Protein AF-A0A3D4FHA0-F1 (afdb_monomer_lite)

Structure (mmCIF, N/CA/C/O backbone):
data_AF-A0A3D4FHA0-F1
#
_entry.id   AF-A0A3D4FHA0-F1
#
loop_
_atom_site.group_PDB
_atom_site.id
_atom_site.type_symbol
_atom_site.label_atom_id
_atom_site.label_alt_id
_atom_site.label_comp_id
_atom_site.label_asym_id
_atom_site.label_entity_id
_atom_site.label_seq_id
_atom_site.pdbx_PDB_ins_code
_atom_site.Cartn_x
_atom_site.Cartn_y
_atom_site.Cartn_z
_atom_site.occupancy
_atom_site.B_iso_or_equiv
_atom_site.auth_seq_id
_atom_site.auth_comp_id
_atom_site.auth_asym_id
_atom_site.auth_atom_id
_atom_site.pdbx_PDB_model_num
ATOM 1 N N . MET A 1 1 ? 27.329 -10.705 -7.685 1.00 33.03 1 MET A N 1
ATOM 2 C CA . MET A 1 1 ? 26.036 -10.740 -8.397 1.00 33.03 1 MET A CA 1
ATOM 3 C C . MET A 1 1 ? 25.406 -9.392 -8.145 1.00 33.03 1 MET A C 1
ATOM 5 O O . MET A 1 1 ? 24.887 -9.173 -7.056 1.00 33.03 1 MET A O 1
ATOM 9 N N . ASP A 1 2 ? 25.588 -8.468 -9.079 1.00 32.06 2 ASP A N 1
ATOM 10 C CA . ASP A 1 2 ? 25.145 -7.090 -8.904 1.00 32.06 2 ASP A CA 1
ATOM 11 C C . ASP A 1 2 ? 23.619 -7.072 -8.940 1.00 32.06 2 ASP A C 1
ATOM 13 O O . ASP A 1 2 ? 22.998 -7.457 -9.935 1.00 32.06 2 ASP A O 1
ATOM 17 N N . LYS A 1 3 ? 23.005 -6.712 -7.806 1.00 40.56 3 LYS A N 1
ATOM 18 C CA . LYS A 1 3 ? 21.575 -6.414 -7.751 1.00 40.56 3 LYS A CA 1
ATOM 19 C C . LYS A 1 3 ? 21.352 -5.287 -8.747 1.00 40.56 3 LYS A C 1
ATOM 21 O O . LYS A 1 3 ? 21.872 -4.196 -8.549 1.00 40.56 3 LYS A O 1
ATOM 26 N N . ALA A 1 4 ? 20.610 -5.558 -9.814 1.00 44.91 4 ALA A N 1
ATOM 27 C CA . ALA A 1 4 ? 20.100 -4.486 -10.646 1.00 44.91 4 ALA A CA 1
ATOM 28 C C . ALA A 1 4 ? 19.326 -3.530 -9.735 1.00 44.91 4 ALA A C 1
ATOM 30 O O . ALA A 1 4 ? 18.365 -3.941 -9.082 1.00 44.91 4 ALA A O 1
ATOM 31 N N . GLU A 1 5 ? 19.807 -2.298 -9.642 1.00 58.59 5 GLU A N 1
ATOM 32 C CA . GLU A 1 5 ? 19.124 -1.232 -8.937 1.00 58.59 5 GLU A CA 1
ATOM 33 C C . GLU A 1 5 ? 17.864 -0.920 -9.739 1.00 58.59 5 GLU A C 1
ATOM 35 O O . GLU A 1 5 ? 17.908 -0.455 -10.874 1.00 58.59 5 GLU A O 1
ATOM 40 N N . ILE A 1 6 ? 16.733 -1.361 -9.205 1.00 64.88 6 ILE A N 1
ATOM 41 C CA . ILE A 1 6 ? 15.427 -1.165 -9.811 1.00 64.88 6 ILE A CA 1
ATOM 42 C C . ILE A 1 6 ? 14.857 0.098 -9.176 1.00 64.88 6 ILE A C 1
ATOM 44 O O . ILE A 1 6 ? 14.694 0.136 -7.954 1.00 64.88 6 ILE A O 1
ATOM 48 N N . ASN A 1 7 ? 14.545 1.105 -9.995 1.00 72.69 7 ASN A N 1
ATOM 49 C CA . ASN A 1 7 ? 13.999 2.378 -9.529 1.00 72.69 7 ASN A CA 1
ATOM 50 C C . ASN A 1 7 ? 12.549 2.189 -9.074 1.00 72.69 7 ASN A C 1
ATOM 52 O O . ASN A 1 7 ? 11.600 2.302 -9.855 1.00 72.69 7 ASN A O 1
ATOM 56 N N . LYS A 1 8 ? 12.389 1.851 -7.795 1.00 77.44 8 LYS A N 1
ATOM 57 C CA . LYS A 1 8 ? 11.093 1.805 -7.121 1.00 77.44 8 LYS A CA 1
ATOM 58 C C . LYS A 1 8 ? 10.669 3.232 -6.832 1.00 77.44 8 LYS A C 1
ATOM 60 O O . LYS A 1 8 ? 11.421 3.983 -6.218 1.00 77.44 8 LYS A O 1
ATOM 65 N N . THR A 1 9 ? 9.476 3.595 -7.265 1.00 81.31 9 THR A N 1
ATOM 66 C CA . THR A 1 9 ? 8.963 4.957 -7.102 1.00 81.31 9 THR A CA 1
ATOM 67 C C . THR A 1 9 ? 7.849 5.022 -6.072 1.00 81.31 9 THR A C 1
ATOM 69 O O . THR A 1 9 ? 7.689 6.045 -5.411 1.00 81.31 9 THR A O 1
ATOM 72 N N . TRP A 1 10 ? 7.117 3.922 -5.888 1.00 88.31 10 TRP A N 1
ATOM 73 C CA . TRP A 1 10 ? 5.954 3.882 -5.012 1.00 88.31 10 TRP A CA 1
ATOM 74 C C . TRP A 1 10 ? 5.759 2.497 -4.390 1.00 88.31 10 TRP A C 1
ATOM 76 O O . TRP A 1 10 ? 5.956 1.489 -5.071 1.00 88.31 10 TRP A O 1
ATOM 86 N N . TYR A 1 11 ? 5.338 2.433 -3.127 1.00 91.25 11 TYR A N 1
ATOM 87 C CA . TYR A 1 11 ? 4.873 1.210 -2.464 1.00 91.25 11 TYR A CA 1
ATOM 88 C C . TYR A 1 11 ? 3.381 1.315 -2.164 1.00 91.25 11 TYR A C 1
ATOM 90 O O . TYR A 1 11 ? 2.955 2.268 -1.517 1.00 91.25 11 TYR A O 1
ATOM 98 N N . TRP A 1 12 ? 2.592 0.340 -2.614 1.00 92.75 12 TRP A N 1
ATOM 99 C CA . TRP A 1 12 ? 1.176 0.237 -2.253 1.00 92.75 12 TRP A CA 1
ATOM 100 C C . TRP A 1 12 ? 1.043 -0.389 -0.878 1.00 92.75 12 TRP A C 1
ATOM 102 O O . TRP A 1 12 ? 1.581 -1.473 -0.636 1.00 92.75 12 TRP A O 1
ATOM 112 N 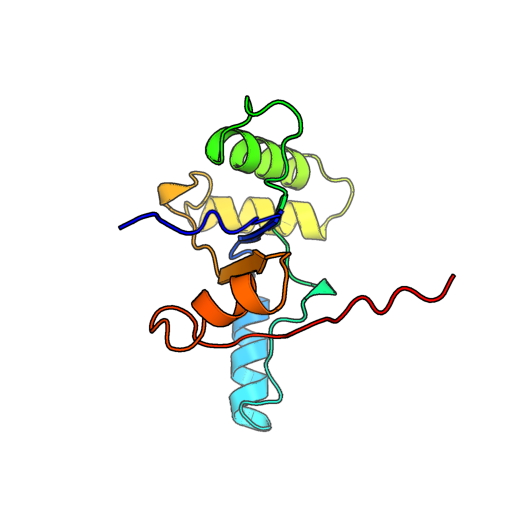N . ILE A 1 13 ? 0.320 0.292 0.002 1.00 93.94 13 ILE A N 1
ATOM 113 C CA . ILE A 1 13 ? 0.114 -0.127 1.382 1.00 93.94 13 ILE A CA 1
ATOM 114 C C . ILE A 1 13 ? -1.271 -0.751 1.503 1.00 93.94 13 ILE A C 1
ATOM 116 O O . ILE A 1 13 ? -2.243 -0.248 0.940 1.00 93.94 13 ILE A O 1
ATOM 120 N N . ASP A 1 14 ? -1.354 -1.851 2.247 1.00 92.75 14 ASP A N 1
ATOM 121 C CA . ASP A 1 14 ? -2.624 -2.473 2.603 1.00 92.75 14 ASP A CA 1
ATOM 122 C C . ASP A 1 14 ? -3.456 -1.544 3.497 1.00 92.75 14 ASP A C 1
ATOM 124 O O . ASP A 1 14 ? -3.278 -1.484 4.715 1.00 92.75 14 ASP A O 1
ATOM 128 N N . THR A 1 15 ? -4.338 -0.795 2.842 1.00 93.31 15 THR A N 1
ATOM 129 C CA . THR A 1 15 ? -5.216 0.236 3.409 1.00 93.31 15 THR A CA 1
ATOM 130 C C . THR A 1 15 ? -6.692 -0.131 3.273 1.00 93.31 15 THR A C 1
ATOM 132 O O . THR A 1 15 ? -7.553 0.698 3.558 1.00 93.31 15 THR A O 1
ATOM 135 N N . PHE A 1 16 ? -6.984 -1.365 2.850 1.00 90.44 16 PHE A N 1
ATOM 136 C CA . PHE A 1 16 ? -8.346 -1.835 2.647 1.00 90.44 16 PHE A CA 1
ATOM 137 C C . PHE A 1 16 ? -9.070 -2.015 3.977 1.00 90.44 16 PHE A C 1
ATOM 139 O O . PHE A 1 16 ? -8.567 -2.640 4.921 1.00 90.44 16 PHE A O 1
ATOM 146 N N . LEU A 1 17 ? -10.275 -1.467 4.014 1.00 91.81 17 LEU A N 1
ATOM 147 C CA . LEU A 1 17 ? -11.200 -1.591 5.122 1.00 91.81 17 LEU A CA 1
ATOM 148 C C . LEU A 1 17 ? -11.877 -2.963 5.067 1.00 91.81 17 LEU A C 1
ATOM 150 O O . LEU A 1 17 ? -11.962 -3.585 4.007 1.00 91.81 17 LEU A O 1
ATOM 154 N N . ASP A 1 18 ? -12.409 -3.436 6.192 1.00 90.69 18 ASP A N 1
ATOM 155 C CA . ASP A 1 18 ? -13.137 -4.713 6.207 1.00 90.69 18 ASP A CA 1
ATOM 156 C C . ASP A 1 18 ? -14.321 -4.725 5.220 1.00 90.69 18 ASP A C 1
ATOM 158 O O . ASP A 1 18 ? -14.541 -5.729 4.543 1.00 90.69 18 ASP A O 1
ATOM 162 N N . GLU A 1 19 ? -15.001 -3.588 5.038 1.00 90.88 19 GLU A N 1
ATOM 163 C CA . GLU A 1 19 ? -16.063 -3.413 4.032 1.00 90.88 19 GLU A CA 1
ATOM 164 C C . GLU A 1 19 ? -15.562 -3.576 2.583 1.00 90.88 19 GLU A C 1
ATOM 166 O O . GLU A 1 19 ? -16.280 -4.126 1.745 1.00 90.88 19 GLU A O 1
ATOM 171 N N . ASP A 1 20 ? -14.324 -3.163 2.282 1.00 90.31 20 ASP A N 1
ATOM 172 C CA . ASP A 1 20 ? -13.723 -3.367 0.959 1.00 90.31 20 ASP A CA 1
ATOM 173 C C . ASP A 1 20 ? -13.480 -4.859 0.723 1.00 90.31 20 ASP A C 1
ATOM 175 O O . ASP A 1 20 ? -13.789 -5.394 -0.341 1.00 90.31 20 ASP A O 1
ATOM 179 N N . ILE A 1 21 ? -12.970 -5.555 1.743 1.00 89.50 21 ILE A N 1
ATOM 180 C CA . ILE A 1 21 ? -12.709 -6.995 1.680 1.00 89.50 21 ILE A CA 1
ATOM 181 C C . ILE A 1 21 ? -14.011 -7.792 1.547 1.00 89.50 21 ILE A C 1
ATOM 183 O O . ILE A 1 21 ? -14.053 -8.776 0.807 1.00 89.50 21 ILE A O 1
ATOM 187 N N . GLU A 1 22 ? -15.071 -7.397 2.251 1.00 92.56 22 GLU A N 1
ATOM 188 C CA . GLU A 1 22 ? -16.399 -7.998 2.104 1.00 92.56 22 GLU A CA 1
ATOM 189 C C . GLU A 1 22 ? -16.945 -7.807 0.691 1.00 92.56 22 GLU A C 1
ATOM 191 O O . GLU A 1 22 ? -17.394 -8.774 0.075 1.00 92.56 22 GLU A O 1
ATOM 196 N N . LYS A 1 23 ? -16.820 -6.596 0.140 1.00 90.75 23 LYS A N 1
ATOM 197 C CA . LYS A 1 23 ? -17.211 -6.308 -1.240 1.00 90.75 23 LYS A CA 1
ATOM 198 C C . LYS A 1 23 ? -16.432 -7.161 -2.244 1.00 90.75 23 LYS A C 1
ATOM 200 O O . LYS A 1 23 ? -17.037 -7.736 -3.141 1.00 90.75 23 LYS A O 1
ATOM 205 N N . PHE A 1 24 ? -15.117 -7.292 -2.082 1.00 89.62 24 PHE A N 1
ATOM 206 C CA . PHE A 1 24 ? -14.295 -8.133 -2.957 1.00 89.62 24 PHE A CA 1
ATOM 207 C C . PHE A 1 24 ? -14.716 -9.604 -2.920 1.00 89.62 24 PHE A C 1
ATOM 209 O O . PHE A 1 24 ? -14.753 -10.258 -3.960 1.00 89.62 24 PHE A O 1
ATOM 216 N N . LYS A 1 25 ? -15.056 -10.135 -1.740 1.00 90.31 25 LYS A N 1
ATOM 217 C CA . LYS A 1 25 ? -15.578 -11.506 -1.616 1.00 90.31 25 LYS A CA 1
ATOM 218 C C . LYS A 1 25 ? -16.916 -11.658 -2.336 1.00 90.31 25 LYS A C 1
ATOM 220 O O . LYS A 1 25 ? -17.073 -12.605 -3.098 1.00 90.31 25 LYS A O 1
ATOM 225 N N . ASP A 1 26 ? -17.831 -10.709 -2.149 1.00 92.19 26 ASP A N 1
ATOM 226 C CA . ASP A 1 26 ? -19.134 -10.713 -2.820 1.00 92.19 26 ASP A CA 1
ATOM 227 C C . ASP A 1 26 ? -18.997 -10.654 -4.352 1.00 92.19 26 ASP A C 1
ATOM 229 O O . ASP A 1 26 ? -19.654 -11.408 -5.068 1.00 92.19 26 ASP A O 1
ATOM 233 N N . GLU A 1 27 ? -18.084 -9.823 -4.867 1.00 90.25 27 GLU A N 1
ATOM 234 C CA . GLU A 1 27 ? -17.795 -9.731 -6.303 1.00 90.25 27 GLU A CA 1
ATOM 235 C C . GLU A 1 27 ? -17.276 -11.057 -6.876 1.00 90.25 27 GLU A C 1
ATOM 237 O O . GLU A 1 27 ? -17.686 -11.467 -7.963 1.00 90.25 27 GLU A O 1
ATOM 242 N N . VAL A 1 28 ? -16.399 -11.746 -6.142 1.00 88.81 28 VAL A N 1
ATOM 243 C CA . VAL A 1 28 ? -15.864 -13.053 -6.547 1.00 88.81 28 VAL A CA 1
ATOM 244 C C . VAL A 1 28 ? -16.948 -14.132 -6.522 1.00 88.81 28 VAL A C 1
ATOM 246 O O . VAL A 1 28 ? -17.005 -14.943 -7.447 1.00 88.81 28 VAL A O 1
ATOM 249 N N . ASP A 1 29 ? -17.797 -14.142 -5.494 1.00 90.50 29 ASP A N 1
ATOM 250 C CA . ASP A 1 29 ? -18.828 -15.166 -5.304 1.00 90.50 29 ASP A CA 1
ATOM 251 C C . ASP A 1 29 ? -19.999 -15.008 -6.291 1.00 90.50 29 ASP A C 1
ATOM 253 O O . ASP A 1 29 ? -20.544 -16.007 -6.769 1.00 90.50 29 ASP A O 1
ATOM 257 N N . ASN A 1 30 ? -20.375 -13.767 -6.626 1.00 92.88 30 ASN A N 1
ATOM 258 C CA . ASN A 1 30 ? -21.536 -13.470 -7.474 1.00 92.88 30 ASN A CA 1
ATOM 259 C C . ASN A 1 30 ? -21.204 -13.245 -8.961 1.00 92.88 30 ASN A C 1
ATOM 261 O O . ASN A 1 30 ? -22.116 -13.295 -9.792 1.00 92.88 30 ASN A O 1
ATOM 265 N N . TYR A 1 31 ? -19.938 -12.997 -9.316 1.00 87.88 31 TYR A N 1
ATOM 266 C CA . TYR A 1 31 ? -19.503 -12.786 -10.703 1.00 87.88 31 TYR A CA 1
ATOM 267 C C . TYR A 1 31 ? -18.371 -13.750 -11.100 1.00 87.88 31 TYR A C 1
ATOM 269 O O . TYR A 1 31 ? -18.595 -14.953 -11.222 1.00 87.88 31 TYR A O 1
ATOM 277 N N . ASP A 1 32 ? -17.166 -13.240 -11.374 1.00 82.62 32 ASP A N 1
ATOM 278 C CA . ASP A 1 32 ? -15.965 -14.048 -11.576 1.00 82.62 32 ASP A CA 1
ATOM 279 C C . ASP A 1 32 ? -14.765 -13.410 -10.858 1.00 82.62 32 ASP A C 1
ATOM 281 O O . ASP A 1 32 ? -14.792 -12.249 -10.451 1.00 82.62 32 ASP A O 1
ATOM 285 N N . PHE A 1 33 ? -13.670 -14.158 -10.728 1.00 72.50 33 PHE A N 1
ATOM 286 C CA . PHE A 1 33 ? -12.463 -13.678 -10.047 1.00 72.50 33 PHE A CA 1
ATOM 287 C C . PHE A 1 33 ? -11.794 -12.459 -10.713 1.00 72.50 33 PHE A C 1
ATOM 289 O O . PHE A 1 33 ? -10.926 -11.843 -10.103 1.00 72.50 33 PHE A O 1
ATOM 296 N N . LYS A 1 34 ? -12.139 -12.127 -11.963 1.00 78.44 34 LYS A N 1
ATOM 297 C CA . LYS A 1 34 ? -11.663 -10.936 -12.683 1.00 78.44 34 LYS A CA 1
ATOM 298 C C . LYS A 1 34 ? -12.513 -9.704 -12.380 1.00 78.44 34 LYS A C 1
ATOM 300 O O . LYS A 1 34 ? -12.079 -8.603 -12.709 1.00 78.44 34 LYS A O 1
ATOM 305 N N . ALA A 1 35 ? -13.694 -9.871 -11.783 1.00 77.38 35 ALA A N 1
ATOM 306 C CA . ALA A 1 35 ? -14.521 -8.762 -11.320 1.00 77.38 35 ALA A CA 1
ATOM 307 C C . ALA A 1 35 ? -13.861 -8.008 -10.153 1.00 77.38 35 ALA A C 1
ATOM 309 O O . ALA A 1 35 ? -14.024 -6.797 -10.047 1.00 77.38 35 ALA A O 1
ATOM 310 N N . CYS A 1 36 ? -13.054 -8.702 -9.345 1.00 79.75 36 CYS A N 1
ATOM 311 C CA . CYS A 1 36 ? -12.313 -8.126 -8.229 1.00 79.75 36 CYS A CA 1
ATOM 312 C C . CYS A 1 36 ? -10.859 -7.816 -8.629 1.00 79.75 36 CYS A C 1
ATOM 314 O O . CYS A 1 36 ? -10.074 -8.715 -8.939 1.00 79.75 36 CYS A O 1
ATOM 316 N N . TYR A 1 37 ? -10.464 -6.543 -8.566 1.00 77.56 37 TYR A N 1
ATOM 317 C CA . TYR A 1 37 ? -9.076 -6.112 -8.745 1.00 77.56 37 TYR A CA 1
ATOM 318 C C . TYR A 1 37 ? -8.770 -4.847 -7.937 1.00 77.56 37 TYR A C 1
ATOM 320 O O . TYR A 1 37 ? -9.650 -4.039 -7.645 1.00 77.56 37 TYR A O 1
ATOM 328 N N . ILE A 1 38 ? -7.492 -4.646 -7.611 1.00 77.81 38 ILE A N 1
ATOM 329 C CA . ILE A 1 38 ? -7.013 -3.384 -7.043 1.00 77.81 38 ILE A CA 1
ATOM 330 C C . ILE A 1 38 ? -6.761 -2.431 -8.209 1.00 77.81 38 ILE A C 1
ATOM 332 O O . ILE A 1 38 ? -5.815 -2.624 -8.974 1.00 77.81 38 ILE A O 1
ATOM 336 N N . ASN A 1 39 ? -7.621 -1.425 -8.370 1.00 76.50 39 ASN A N 1
ATOM 337 C CA . ASN A 1 39 ? -7.376 -0.355 -9.333 1.00 76.50 39 ASN A CA 1
ATOM 338 C C . ASN A 1 39 ? -6.154 0.461 -8.879 1.00 76.50 39 ASN A C 1
ATOM 340 O O . ASN A 1 39 ? -6.101 0.895 -7.729 1.00 76.50 39 ASN A O 1
ATOM 344 N N . GLU A 1 40 ? -5.203 0.689 -9.789 1.00 75.19 40 GLU A N 1
ATOM 345 C CA . GLU A 1 40 ? -4.012 1.517 -9.560 1.00 75.19 40 GLU A CA 1
ATOM 346 C C . GLU A 1 40 ? -4.374 2.909 -9.016 1.00 75.19 40 GLU A C 1
ATOM 348 O O . GLU A 1 40 ? -3.686 3.418 -8.137 1.00 75.19 40 GLU A O 1
ATOM 353 N N . GLU A 1 41 ? -5.487 3.494 -9.473 1.00 76.81 41 GLU A N 1
ATOM 354 C CA . GLU A 1 41 ? -5.973 4.812 -9.030 1.00 76.81 41 GLU A CA 1
ATOM 355 C C . GLU A 1 41 ? -6.476 4.822 -7.580 1.00 76.81 41 GLU A C 1
ATOM 357 O O . GLU A 1 41 ? -6.464 5.862 -6.924 1.00 76.81 41 GLU A O 1
ATOM 362 N N . ASN A 1 42 ? -6.900 3.663 -7.072 1.00 78.38 42 ASN A N 1
ATOM 363 C CA . ASN A 1 42 ? -7.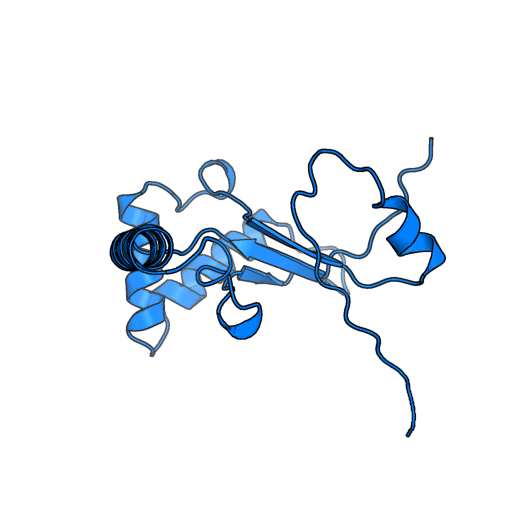399 3.504 -5.707 1.00 78.38 42 ASN A CA 1
ATOM 364 C C . ASN A 1 42 ? -6.300 3.029 -4.746 1.00 78.38 42 ASN A C 1
ATOM 366 O O . ASN A 1 42 ? -6.522 2.971 -3.537 1.00 78.38 42 ASN A O 1
ATOM 370 N N . ALA A 1 43 ? -5.124 2.659 -5.263 1.00 85.50 43 ALA A N 1
ATOM 371 C CA . ALA A 1 43 ? -4.030 2.156 -4.452 1.00 85.50 43 ALA A CA 1
ATOM 372 C C . ALA A 1 43 ? -3.368 3.300 -3.673 1.00 85.50 43 ALA A C 1
ATOM 374 O O . ALA A 1 43 ? -2.602 4.105 -4.207 1.00 85.50 43 ALA A O 1
ATOM 375 N N . VAL A 1 44 ? -3.631 3.345 -2.371 1.00 90.38 44 VAL A N 1
ATOM 376 C CA . VAL A 1 44 ? -3.000 4.299 -1.461 1.00 90.38 44 VAL A CA 1
ATOM 377 C C . VAL A 1 44 ? -1.622 3.782 -1.048 1.00 90.38 44 VAL A C 1
ATOM 379 O O . VAL A 1 44 ? -1.402 2.584 -0.851 1.00 90.38 44 VAL A O 1
ATOM 382 N N . GLY A 1 45 ? -0.649 4.681 -0.929 1.00 90.94 45 GLY A N 1
ATOM 3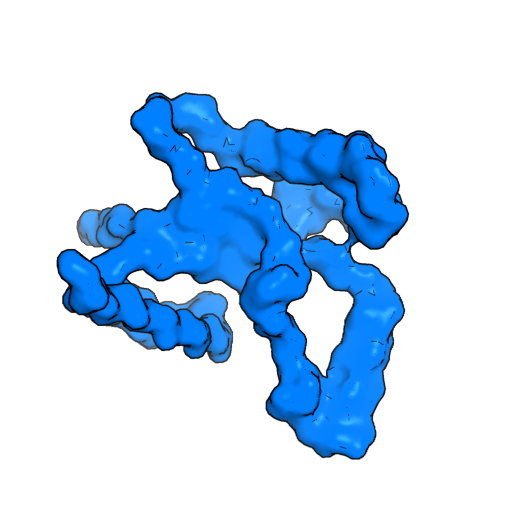83 C CA . GLY A 1 45 ? 0.693 4.265 -0.569 1.00 90.94 45 GLY A CA 1
ATOM 384 C C . GLY A 1 45 ? 1.696 5.392 -0.425 1.00 90.94 45 GLY A C 1
ATOM 385 O O . GLY A 1 45 ? 1.344 6.541 -0.164 1.00 90.94 45 GLY A O 1
ATOM 386 N N . ILE A 1 46 ? 2.964 5.020 -0.561 1.00 91.38 46 ILE A N 1
ATOM 387 C CA . ILE A 1 46 ? 4.102 5.850 -0.188 1.00 91.38 46 ILE A CA 1
ATOM 388 C C . ILE A 1 46 ? 4.997 6.052 -1.397 1.00 91.38 46 ILE A C 1
ATOM 390 O O . ILE A 1 46 ? 5.504 5.083 -1.965 1.00 91.38 46 ILE A O 1
ATOM 394 N N . SER A 1 47 ? 5.235 7.316 -1.741 1.00 84.75 47 SER A N 1
ATOM 395 C CA . SER A 1 47 ? 6.298 7.691 -2.670 1.00 84.75 47 SER A CA 1
ATOM 396 C C . SER A 1 47 ? 7.651 7.546 -1.986 1.00 84.75 47 SER A C 1
ATOM 398 O O . SER A 1 47 ? 7.855 8.081 -0.898 1.00 84.75 47 SER A O 1
ATOM 400 N N . VAL A 1 48 ? 8.574 6.843 -2.636 1.00 78.00 48 VAL A N 1
ATOM 401 C CA . VAL A 1 48 ? 9.946 6.623 -2.140 1.00 78.00 48 VAL A CA 1
ATOM 402 C C . VAL A 1 48 ? 11.002 7.212 -3.059 1.00 78.00 48 VAL A C 1
ATOM 404 O O . VAL A 1 48 ? 12.185 6.892 -2.966 1.00 78.00 48 VAL A O 1
ATOM 407 N N . TRP A 1 49 ? 10.572 8.093 -3.954 1.00 66.50 49 TRP A N 1
ATOM 408 C CA . TRP A 1 49 ? 11.484 8.863 -4.771 1.00 66.50 49 TRP A CA 1
ATOM 409 C C . TRP A 1 49 ? 12.135 9.963 -3.921 1.00 66.50 49 TRP A C 1
ATOM 411 O O . TRP A 1 49 ? 11.445 10.817 -3.362 1.00 66.50 49 TRP A O 1
ATOM 421 N N . SER A 1 50 ? 13.462 9.919 -3.803 1.00 61.72 50 SER A N 1
ATOM 422 C CA . SER A 1 50 ? 14.260 10.920 -3.096 1.00 61.72 50 SER A CA 1
ATOM 423 C C . SER A 1 50 ? 15.370 11.425 -4.011 1.00 61.72 50 SER A C 1
ATOM 425 O O . SER A 1 50 ? 16.232 10.650 -4.417 1.00 61.72 50 SER A O 1
ATOM 427 N N . ASP A 1 51 ? 15.369 12.728 -4.294 1.00 55.00 51 ASP A N 1
ATOM 428 C CA . ASP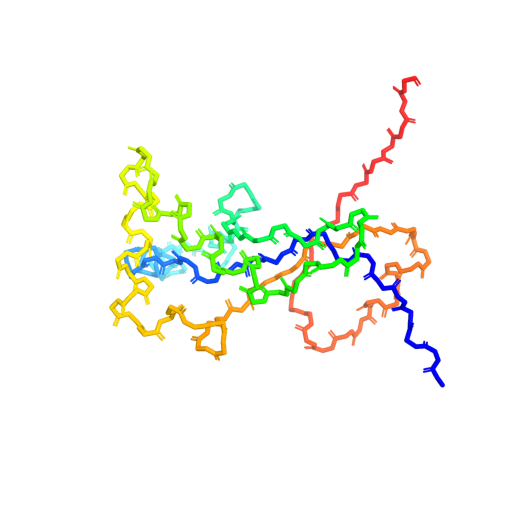 A 1 51 ? 16.460 13.406 -5.007 1.00 55.00 51 ASP A CA 1
ATOM 429 C C . ASP A 1 51 ? 17.742 13.517 -4.168 1.00 55.00 51 ASP A C 1
ATOM 431 O O . ASP A 1 51 ? 18.829 13.712 -4.709 1.00 55.00 51 ASP A O 1
ATOM 435 N N . THR A 1 52 ? 17.621 13.428 -2.839 1.00 59.91 52 THR A N 1
ATOM 436 C CA . THR A 1 52 ? 18.705 13.734 -1.894 1.00 59.91 52 THR A CA 1
ATOM 437 C C . THR A 1 52 ? 19.228 12.512 -1.139 1.00 59.91 52 THR A C 1
ATOM 439 O O . THR A 1 52 ? 20.258 12.613 -0.487 1.00 59.91 52 THR A O 1
ATOM 442 N N . GLY A 1 53 ? 18.556 11.358 -1.230 1.00 59.81 53 GLY A N 1
ATOM 443 C CA . GLY A 1 53 ? 18.981 10.090 -0.619 1.00 59.81 53 GLY A CA 1
ATOM 444 C C . GLY A 1 53 ? 18.772 9.970 0.898 1.00 59.81 53 GLY A C 1
ATOM 445 O O . GLY A 1 53 ? 19.015 8.901 1.450 1.00 59.81 53 GLY A O 1
ATOM 446 N N . ASP A 1 54 ? 18.289 11.020 1.567 1.00 66.50 54 ASP A N 1
ATOM 447 C CA . ASP A 1 54 ? 18.256 11.112 3.039 1.00 66.50 54 ASP A CA 1
ATOM 448 C C . ASP A 1 54 ? 16.949 10.625 3.697 1.00 66.50 54 ASP A C 1
ATOM 450 O O . ASP A 1 54 ? 16.816 10.686 4.917 1.00 66.50 54 ASP A O 1
ATOM 454 N N . VAL A 1 55 ? 15.957 10.170 2.923 1.00 75.44 55 VAL A N 1
ATOM 455 C CA . VAL A 1 55 ? 14.639 9.784 3.463 1.00 75.44 55 VAL A CA 1
ATOM 456 C C . VAL A 1 55 ? 14.523 8.266 3.554 1.00 75.44 55 VAL A C 1
ATOM 458 O O . VAL A 1 55 ? 14.613 7.570 2.540 1.00 75.44 55 VAL A O 1
ATOM 461 N N . THR A 1 56 ? 14.287 7.742 4.759 1.00 86.00 56 THR A N 1
ATOM 462 C CA . THR A 1 56 ? 14.062 6.305 4.956 1.00 86.00 56 THR A CA 1
ATOM 463 C C . THR A 1 56 ? 12.623 5.899 4.618 1.00 86.00 56 THR A C 1
ATOM 465 O O . THR A 1 56 ? 11.708 6.726 4.520 1.00 86.00 56 THR A O 1
ATOM 468 N N . LEU A 1 57 ? 12.396 4.593 4.439 1.00 86.44 57 LEU A N 1
ATOM 469 C CA . LEU A 1 57 ? 11.042 4.067 4.253 1.00 86.44 57 LEU A CA 1
ATOM 470 C C . LEU A 1 57 ? 10.180 4.294 5.505 1.00 86.44 57 LEU A C 1
ATOM 472 O O . LEU A 1 57 ? 9.010 4.635 5.365 1.00 86.44 57 LEU A O 1
ATOM 476 N N . ASP A 1 58 ? 10.761 4.175 6.702 1.00 90.19 58 ASP A N 1
ATOM 477 C CA . ASP A 1 58 ? 10.093 4.472 7.972 1.00 90.19 58 ASP A CA 1
ATOM 478 C C . ASP A 1 58 ? 9.678 5.944 8.077 1.00 90.19 58 ASP A C 1
ATOM 480 O O . ASP A 1 58 ? 8.535 6.233 8.430 1.00 90.19 58 ASP A O 1
ATOM 484 N N . ASP A 1 59 ? 10.549 6.884 7.694 1.00 89.94 59 ASP A N 1
ATOM 485 C CA . ASP A 1 59 ? 10.201 8.314 7.662 1.00 89.94 59 ASP A CA 1
ATOM 486 C C . ASP A 1 59 ? 9.033 8.577 6.707 1.00 89.94 59 ASP A C 1
ATOM 488 O O . ASP A 1 59 ? 8.094 9.317 7.018 1.00 89.94 59 ASP A O 1
ATOM 492 N N . SER A 1 60 ? 9.068 7.925 5.544 1.00 90.56 60 SER A N 1
ATOM 493 C CA . SER A 1 60 ? 8.017 8.032 4.537 1.00 90.56 60 SER A CA 1
ATOM 494 C C . SER A 1 60 ? 6.698 7.419 5.028 1.00 90.56 60 SER A C 1
ATOM 496 O O . SER A 1 60 ? 5.632 7.984 4.776 1.00 90.56 60 SER A O 1
ATOM 498 N N . TYR A 1 61 ? 6.760 6.313 5.777 1.00 93.56 61 TYR A N 1
ATOM 499 C CA . TYR A 1 61 ? 5.608 5.663 6.409 1.00 93.56 61 TYR A CA 1
ATOM 500 C C . TYR A 1 61 ? 4.988 6.532 7.504 1.00 93.56 61 TYR A C 1
ATOM 502 O O . TYR A 1 61 ? 3.778 6.752 7.516 1.00 93.56 61 TYR A O 1
ATOM 510 N N . ASN A 1 62 ? 5.811 7.118 8.372 1.00 93.94 62 ASN A N 1
ATOM 511 C CA . ASN A 1 62 ? 5.344 8.024 9.419 1.00 93.94 62 ASN A CA 1
ATOM 512 C C . ASN A 1 62 ? 4.657 9.260 8.828 1.00 93.94 62 ASN A C 1
ATOM 514 O O . ASN A 1 62 ? 3.568 9.635 9.262 1.00 93.94 62 ASN A O 1
ATOM 518 N N . LYS A 1 63 ? 5.242 9.852 7.781 1.00 93.31 63 LYS A N 1
ATOM 519 C CA . LYS A 1 63 ? 4.637 10.986 7.072 1.00 93.31 63 LYS A CA 1
ATOM 520 C C . LYS A 1 63 ? 3.333 10.605 6.371 1.00 93.31 63 LYS A C 1
ATOM 522 O O . LYS A 1 63 ? 2.395 11.399 6.322 1.00 93.31 63 LYS A O 1
ATOM 527 N N . PHE A 1 64 ? 3.255 9.393 5.830 1.00 94.69 64 PHE A N 1
ATOM 528 C CA . PHE A 1 64 ? 2.023 8.849 5.270 1.00 94.69 64 PHE A CA 1
ATOM 529 C C . PHE A 1 64 ? 0.908 8.758 6.323 1.00 94.69 64 PHE A C 1
ATOM 531 O O . PHE A 1 64 ? -0.185 9.275 6.087 1.00 94.69 64 PHE A O 1
ATOM 538 N N . LEU A 1 65 ? 1.195 8.196 7.500 1.00 96.81 65 LEU A N 1
ATOM 539 C CA . LEU A 1 65 ? 0.240 8.127 8.609 1.00 96.81 65 LEU A CA 1
ATOM 540 C C . LEU A 1 65 ? -0.200 9.517 9.083 1.00 96.81 65 LEU A C 1
ATOM 542 O O . LEU A 1 65 ? -1.394 9.748 9.271 1.00 96.81 65 LEU A O 1
ATOM 546 N N . GLU A 1 66 ? 0.742 10.452 9.222 1.00 96.94 66 GLU A N 1
ATOM 547 C CA . GLU A 1 66 ? 0.454 11.842 9.586 1.00 96.94 66 GLU A CA 1
ATOM 548 C C . GLU A 1 66 ? -0.499 12.498 8.573 1.00 96.94 66 GLU A C 1
ATOM 550 O O . GLU A 1 66 ? -1.471 13.152 8.955 1.00 96.94 66 GLU A O 1
ATOM 555 N N . ASN A 1 67 ? -0.261 12.287 7.275 1.00 96.19 67 ASN A N 1
ATOM 556 C CA . ASN A 1 67 ? -1.111 12.819 6.213 1.00 96.19 67 ASN A CA 1
ATOM 557 C C . ASN A 1 67 ? -2.522 12.220 6.233 1.00 96.19 67 ASN A C 1
ATOM 559 O O . ASN A 1 67 ? -3.485 12.952 5.991 1.00 96.19 67 ASN A O 1
ATOM 563 N N . LEU A 1 68 ? -2.662 10.919 6.514 1.00 96.75 68 LEU A N 1
ATOM 564 C CA . LEU A 1 68 ? -3.972 10.282 6.662 1.00 96.75 68 LEU A CA 1
ATOM 565 C C . LEU A 1 68 ? -4.728 10.852 7.867 1.00 96.75 68 LEU A C 1
ATOM 567 O O . LEU A 1 68 ? -5.875 11.281 7.727 1.00 96.75 68 LEU A O 1
ATOM 571 N N . GLN A 1 69 ? -4.065 10.921 9.024 1.00 97.81 69 GLN A N 1
ATOM 572 C CA . GLN A 1 69 ? -4.642 11.411 10.275 1.00 97.81 69 GLN A CA 1
ATOM 573 C C . GLN A 1 69 ? -5.109 12.868 10.164 1.00 97.81 69 GLN A C 1
ATOM 575 O O . GLN A 1 69 ? -6.215 13.211 10.583 1.00 97.81 69 GLN A O 1
ATOM 580 N N . ASN A 1 70 ? -4.278 13.724 9.566 1.00 97.56 70 ASN A N 1
ATOM 581 C CA . ASN A 1 70 ? -4.533 15.160 9.439 1.00 97.56 70 ASN A CA 1
ATOM 582 C C . ASN A 1 70 ? -5.308 15.531 8.169 1.00 97.56 70 ASN A C 1
ATOM 584 O O . ASN A 1 70 ? -5.518 16.716 7.884 1.00 97.56 70 ASN A O 1
ATOM 588 N N . SER A 1 71 ? -5.730 14.543 7.378 1.00 96.88 71 SER A N 1
ATOM 589 C CA . SER A 1 71 ? -6.417 14.811 6.124 1.00 96.88 71 SER A CA 1
ATOM 590 C C . SER A 1 71 ? -7.747 15.519 6.351 1.00 96.88 71 SER A C 1
ATOM 592 O O . SER A 1 71 ? -8.448 15.265 7.329 1.00 96.88 71 SER A O 1
ATOM 594 N N . LYS A 1 72 ? -8.151 16.371 5.402 1.00 96.69 72 LYS A N 1
ATOM 595 C CA . LYS A 1 72 ? -9.488 16.990 5.396 1.00 96.69 72 LYS A CA 1
ATOM 596 C C . LYS A 1 72 ? -10.575 16.015 4.938 1.00 96.69 72 LYS A C 1
ATOM 598 O O . LYS A 1 72 ? -11.723 16.163 5.357 1.00 96.69 72 LYS A O 1
ATOM 603 N N . TYR A 1 73 ? -10.207 15.003 4.158 1.00 95.88 73 TYR A N 1
ATOM 604 C CA . TYR A 1 73 ? -11.114 13.974 3.652 1.00 95.88 73 TYR A CA 1
ATOM 605 C C . TYR A 1 73 ? -11.409 12.927 4.727 1.00 95.88 73 TYR A C 1
ATOM 607 O O . TYR A 1 73 ? -10.515 12.516 5.468 1.00 95.88 73 TYR A O 1
ATOM 615 N N . TYR A 1 74 ? -12.678 12.542 4.848 1.00 95.06 74 TYR A N 1
ATOM 616 C CA . TYR A 1 74 ? -13.129 11.599 5.872 1.00 95.06 74 TYR A CA 1
ATOM 617 C C . TYR A 1 74 ? -12.578 10.194 5.616 1.00 95.06 74 TYR A C 1
ATOM 619 O O . TYR A 1 74 ? -12.146 9.521 6.545 1.00 95.06 74 TYR A O 1
ATOM 627 N N . GLU A 1 75 ? -12.516 9.811 4.349 1.00 92.38 75 GLU A N 1
ATOM 628 C CA . GLU A 1 75 ? -12.046 8.533 3.831 1.00 92.38 75 GLU A CA 1
ATOM 629 C C . GLU A 1 75 ? -10.600 8.261 4.267 1.00 92.38 75 GLU A C 1
ATOM 631 O O . GLU A 1 75 ? -10.293 7.198 4.794 1.00 92.38 75 GLU A O 1
ATOM 636 N N . HIS A 1 76 ? -9.721 9.260 4.162 1.00 95.38 76 HIS A N 1
ATOM 637 C CA . HIS A 1 76 ? -8.331 9.134 4.609 1.00 95.38 76 HIS A CA 1
ATOM 638 C C . HIS A 1 76 ? -8.210 8.956 6.128 1.00 95.38 76 HIS A C 1
ATOM 640 O O . HIS A 1 76 ? -7.413 8.145 6.596 1.00 95.38 76 HIS A O 1
ATOM 646 N N . ARG A 1 77 ? -9.020 9.682 6.910 1.00 96.88 77 ARG A N 1
ATOM 647 C CA . ARG A 1 77 ? -9.033 9.520 8.372 1.00 96.88 77 ARG A CA 1
ATOM 648 C C . ARG A 1 77 ? -9.593 8.158 8.783 1.00 96.88 77 ARG A C 1
ATOM 650 O O . ARG A 1 77 ? -9.109 7.582 9.749 1.00 96.88 77 ARG A O 1
ATOM 657 N N . LYS A 1 78 ? -10.567 7.626 8.035 1.00 96.38 78 LYS A N 1
ATOM 658 C CA . LYS A 1 78 ? -11.103 6.272 8.235 1.00 96.38 78 LYS A CA 1
ATOM 659 C C . LYS A 1 78 ? -10.014 5.214 8.033 1.00 96.38 78 LYS A C 1
ATOM 661 O O . LYS A 1 78 ? -9.858 4.358 8.893 1.00 96.38 78 LYS A O 1
ATOM 666 N N . ILE A 1 79 ? -9.200 5.340 6.979 1.00 95.88 79 ILE A N 1
ATOM 667 C CA . ILE A 1 79 ? -8.031 4.468 6.760 1.00 95.88 79 ILE A CA 1
ATOM 668 C C . ILE A 1 79 ? -7.060 4.535 7.949 1.00 95.88 79 ILE A C 1
ATOM 670 O O . ILE A 1 79 ? -6.577 3.502 8.401 1.00 95.88 79 ILE A O 1
ATOM 674 N N . TYR A 1 80 ? -6.773 5.726 8.487 1.00 97.19 80 TYR A N 1
ATOM 675 C CA . TYR A 1 80 ? -5.883 5.849 9.649 1.00 97.19 80 TYR A CA 1
ATOM 676 C C . TYR A 1 80 ? -6.407 5.098 10.884 1.00 97.19 80 TYR A C 1
ATOM 678 O O . TYR A 1 80 ? -5.645 4.366 11.519 1.00 97.19 80 TYR A O 1
ATOM 686 N N . GLU A 1 81 ? -7.688 5.265 11.231 1.00 97.06 81 GLU A N 1
ATOM 687 C CA . GLU A 1 81 ? -8.267 4.552 12.378 1.00 97.06 81 GLU A CA 1
ATOM 688 C C . GLU A 1 81 ? -8.288 3.036 12.143 1.00 97.06 81 GLU A C 1
ATOM 690 O O . GLU A 1 81 ? -7.927 2.290 13.047 1.00 97.06 81 GLU A O 1
ATOM 695 N N . GLU A 1 82 ? -8.564 2.576 10.922 1.00 95.44 82 GLU A N 1
ATOM 696 C CA . GLU A 1 82 ? -8.480 1.155 10.565 1.00 95.44 82 GLU A CA 1
ATOM 697 C C . GLU A 1 82 ? -7.065 0.589 10.778 1.00 95.44 82 GLU A C 1
ATOM 699 O O . GLU A 1 82 ? -6.874 -0.463 11.394 1.00 95.44 82 GLU A O 1
ATOM 704 N N . LEU A 1 83 ? -6.039 1.300 10.294 1.00 95.88 83 LEU A N 1
ATOM 705 C CA . LEU A 1 83 ? -4.641 0.903 10.482 1.00 95.88 83 LEU A CA 1
ATOM 706 C C . LEU A 1 83 ? -4.289 0.836 11.970 1.00 95.88 83 LEU A C 1
ATOM 708 O O . LEU A 1 83 ? -3.567 -0.063 12.399 1.00 95.88 83 LEU A O 1
ATOM 712 N N . LYS A 1 84 ? -4.811 1.758 12.776 1.00 96.69 84 LYS A N 1
ATOM 713 C CA . LYS A 1 84 ? -4.621 1.767 14.226 1.00 96.69 84 LYS A CA 1
ATOM 714 C C . LYS A 1 84 ? -5.309 0.590 14.912 1.00 96.69 84 LYS A C 1
ATOM 716 O O . LYS A 1 84 ? -4.665 -0.079 15.718 1.00 96.69 84 LYS A O 1
ATOM 721 N N . GLU A 1 85 ? -6.562 0.303 14.574 1.00 95.88 85 GLU A N 1
ATOM 722 C CA . GLU A 1 85 ? -7.314 -0.840 15.108 1.00 95.88 85 GLU A CA 1
ATOM 723 C C . GLU A 1 85 ? -6.644 -2.176 14.757 1.00 95.88 85 GLU A C 1
ATOM 725 O O . GLU A 1 85 ? -6.552 -3.070 15.600 1.00 95.88 85 GLU A O 1
ATOM 730 N N . LYS A 1 86 ? -6.070 -2.280 13.554 1.00 94.31 86 LYS A N 1
ATOM 731 C CA . LYS A 1 86 ? -5.328 -3.458 13.076 1.00 94.31 86 LYS A CA 1
ATOM 732 C C . LYS A 1 86 ? -3.862 -3.518 13.539 1.00 94.31 86 LYS A C 1
ATOM 734 O O . LYS A 1 86 ? -3.130 -4.399 13.093 1.00 94.31 86 LYS A O 1
ATOM 739 N N . ASN A 1 87 ? -3.416 -2.618 14.423 1.00 95.62 87 ASN A N 1
ATOM 740 C CA . ASN A 1 87 ? -2.029 -2.524 14.909 1.00 95.62 87 ASN A CA 1
ATOM 741 C C . ASN A 1 87 ? -0.970 -2.336 13.792 1.00 95.62 87 ASN A C 1
ATOM 743 O O . ASN A 1 87 ? 0.161 -2.811 13.885 1.00 95.62 87 ASN A O 1
ATOM 747 N N . LYS A 1 88 ? -1.326 -1.608 12.731 1.00 96.06 88 LYS A N 1
ATOM 748 C CA . LYS A 1 88 ? -0.502 -1.321 11.544 1.00 96.06 88 LYS A CA 1
ATOM 749 C C . LYS A 1 88 ? 0.122 0.083 11.555 1.00 96.06 88 LYS A C 1
ATOM 751 O O . LYS A 1 88 ? 0.519 0.598 10.520 1.00 96.06 88 LYS A O 1
ATOM 756 N N . LEU A 1 89 ? 0.246 0.742 12.710 1.00 95.31 89 LEU A N 1
ATOM 757 C CA . LEU A 1 89 ? 0.912 2.059 12.783 1.00 95.31 89 LEU A CA 1
ATOM 758 C C . LEU A 1 89 ? 2.444 1.983 12.705 1.00 95.31 89 LEU A C 1
ATOM 760 O O . LEU A 1 89 ? 3.106 3.009 12.607 1.00 95.31 89 LEU A O 1
ATOM 764 N N . GLN A 1 90 ? 3.009 0.779 12.730 1.00 94.56 90 GLN A N 1
ATOM 765 C CA . GLN A 1 90 ? 4.429 0.543 12.487 1.00 94.56 90 GLN A CA 1
ATOM 766 C C . GLN A 1 90 ? 4.598 -0.150 11.136 1.00 94.56 90 GLN A C 1
ATOM 768 O O . GLN A 1 90 ? 3.817 -1.043 10.788 1.00 94.56 90 GLN A O 1
ATOM 773 N N . LEU A 1 91 ? 5.630 0.245 10.386 1.00 91.62 91 LEU A N 1
ATOM 774 C CA . LEU A 1 91 ? 5.907 -0.288 9.052 1.00 91.62 91 LEU A CA 1
ATOM 775 C C . LEU A 1 91 ? 6.068 -1.817 9.068 1.00 91.62 91 LEU A C 1
ATOM 777 O O . LEU A 1 91 ? 5.536 -2.504 8.204 1.00 91.62 91 LEU A O 1
ATOM 781 N N . GLU A 1 92 ? 6.744 -2.356 10.082 1.00 93.56 92 GLU A N 1
ATOM 782 C CA . GLU A 1 92 ? 6.972 -3.798 10.270 1.00 93.56 92 GLU A CA 1
ATOM 783 C C . GLU A 1 92 ? 5.694 -4.623 10.478 1.00 93.56 92 GLU A C 1
ATOM 785 O O . GLU A 1 92 ? 5.666 -5.809 10.150 1.00 93.56 92 GLU A O 1
ATOM 790 N N . ASN A 1 93 ? 4.623 -3.990 10.962 1.00 95.00 93 ASN A N 1
ATOM 791 C CA . ASN A 1 93 ? 3.314 -4.620 11.144 1.00 95.00 93 ASN A CA 1
ATOM 792 C C . ASN A 1 93 ? 2.403 -4.437 9.920 1.00 95.00 93 ASN A C 1
ATOM 794 O O . ASN A 1 93 ? 1.244 -4.849 9.938 1.00 95.00 93 ASN A O 1
ATOM 798 N N . THR A 1 94 ? 2.905 -3.802 8.859 1.00 92.25 94 THR A N 1
ATOM 799 C CA . THR A 1 94 ? 2.128 -3.413 7.683 1.00 92.25 94 THR A CA 1
ATOM 800 C C . THR A 1 94 ? 2.522 -4.232 6.462 1.00 92.25 94 THR A C 1
ATOM 802 O O . THR A 1 94 ? 3.685 -4.575 6.258 1.00 92.25 94 THR A O 1
ATOM 805 N N . TYR A 1 95 ? 1.541 -4.527 5.609 1.00 91.00 95 TYR A N 1
ATOM 806 C CA . TYR A 1 95 ? 1.773 -5.249 4.365 1.00 91.00 95 TYR A CA 1
ATOM 807 C C . TYR A 1 95 ? 1.903 -4.292 3.182 1.00 91.00 95 TYR A C 1
ATOM 809 O O . TYR A 1 95 ? 1.066 -3.414 2.968 1.00 91.00 95 TYR A O 1
ATOM 817 N N . MET A 1 96 ? 2.948 -4.507 2.383 1.00 90.00 96 MET A N 1
ATOM 818 C CA . MET A 1 96 ? 3.061 -3.925 1.049 1.00 90.00 96 MET A CA 1
ATOM 819 C C . MET A 1 96 ? 2.392 -4.860 0.045 1.00 90.00 96 MET A C 1
ATOM 821 O O . MET A 1 96 ? 2.757 -6.032 -0.054 1.00 90.00 96 MET A O 1
ATOM 825 N N . LEU A 1 97 ? 1.433 -4.334 -0.710 1.00 90.75 97 LEU A N 1
ATOM 826 C CA . LEU A 1 97 ? 0.676 -5.099 -1.703 1.00 90.75 97 LEU A CA 1
ATOM 827 C C . LEU A 1 97 ? 1.354 -5.113 -3.074 1.00 90.75 97 LEU A C 1
ATOM 829 O O . LEU A 1 97 ? 1.194 -6.052 -3.850 1.00 90.75 97 LEU A O 1
ATOM 833 N N . GLY A 1 98 ? 2.123 -4.071 -3.374 1.00 89.81 98 GLY A N 1
ATOM 834 C CA . GLY A 1 98 ? 2.744 -3.883 -4.673 1.00 89.81 98 GLY A CA 1
ATOM 835 C C . GLY A 1 98 ? 3.732 -2.729 -4.669 1.00 89.81 98 GLY A C 1
ATOM 836 O O . GLY A 1 98 ? 3.909 -2.027 -3.671 1.00 89.81 98 GLY A O 1
ATOM 837 N N . THR A 1 99 ? 4.401 -2.541 -5.800 1.00 89.56 99 THR A N 1
ATOM 838 C CA . THR A 1 99 ? 5.299 -1.409 -6.009 1.00 89.56 99 THR A CA 1
ATOM 839 C C . THR A 1 99 ? 5.268 -0.975 -7.463 1.00 89.56 99 THR A C 1
ATOM 841 O O . THR A 1 99 ? 5.209 -1.814 -8.364 1.00 89.56 99 THR A O 1
ATOM 844 N N . THR A 1 100 ? 5.337 0.333 -7.682 1.00 88.31 100 THR A N 1
ATOM 845 C CA . THR A 1 100 ? 5.543 0.901 -9.010 1.00 88.31 100 THR A CA 1
ATOM 846 C C . THR A 1 100 ? 7.035 1.000 -9.274 1.00 88.31 100 THR A C 1
ATOM 848 O O . THR A 1 100 ? 7.805 1.513 -8.457 1.00 88.31 100 THR A O 1
ATOM 851 N N . ILE A 1 101 ? 7.434 0.492 -10.434 1.00 88.00 101 ILE A N 1
ATOM 852 C CA . ILE A 1 101 ? 8.814 0.467 -10.895 1.00 88.00 101 ILE A CA 1
ATOM 853 C C . ILE A 1 101 ? 8.868 1.167 -12.245 1.00 88.00 101 ILE A C 1
ATOM 855 O O . ILE A 1 101 ? 8.088 0.847 -13.141 1.00 88.00 101 ILE A O 1
ATOM 859 N N . ILE A 1 102 ? 9.825 2.076 -12.406 1.00 86.94 102 ILE A N 1
ATOM 860 C CA . ILE A 1 102 ? 10.095 2.738 -13.683 1.00 86.94 102 ILE A CA 1
ATOM 861 C C . ILE A 1 102 ? 11.466 2.290 -14.177 1.00 86.94 102 ILE A C 1
ATOM 863 O O . ILE A 1 102 ? 12.439 2.291 -13.430 1.00 86.94 102 ILE A O 1
ATOM 867 N N . GLY A 1 103 ? 11.557 1.897 -15.444 1.00 86.50 103 GLY A N 1
ATOM 868 C CA . GLY A 1 103 ? 12.822 1.475 -16.027 1.00 86.50 103 GLY A CA 1
ATOM 869 C C . GLY A 1 103 ? 12.724 1.191 -17.516 1.00 86.50 103 GLY A C 1
ATOM 870 O O . GLY A 1 103 ? 11.647 1.173 -18.113 1.00 86.50 103 GLY A O 1
ATOM 871 N N . THR A 1 104 ? 13.878 0.949 -18.118 1.00 88.38 104 THR A N 1
ATOM 872 C CA . THR A 1 104 ? 13.999 0.490 -19.498 1.00 88.38 104 THR A CA 1
ATOM 873 C C . THR A 1 104 ? 13.475 -0.938 -19.652 1.00 88.38 104 THR A C 1
ATOM 875 O O . THR A 1 104 ? 13.406 -1.722 -18.702 1.00 88.38 104 THR A O 1
ATOM 878 N N . LYS A 1 105 ? 13.180 -1.334 -20.895 1.00 87.50 105 LYS A N 1
ATOM 879 C CA . LYS A 1 105 ? 12.786 -2.710 -21.233 1.00 87.50 105 LYS A CA 1
ATOM 880 C C . LYS A 1 105 ? 13.749 -3.761 -20.666 1.00 87.50 105 LYS A C 1
ATOM 882 O O . LYS A 1 105 ? 13.301 -4.786 -20.160 1.00 87.50 105 LYS A O 1
ATOM 887 N N . GLU A 1 106 ? 15.057 -3.530 -20.773 1.00 89.44 106 GLU A N 1
ATOM 888 C CA . GLU A 1 106 ? 16.065 -4.497 -20.321 1.00 89.44 106 GLU A CA 1
ATOM 889 C C . GLU A 1 106 ? 16.177 -4.562 -18.792 1.00 89.44 106 GLU A C 1
ATOM 891 O O . GLU A 1 106 ? 16.479 -5.622 -18.248 1.00 89.44 106 GLU A O 1
ATOM 896 N N . GLU A 1 107 ? 15.875 -3.477 -18.077 1.00 88.50 107 GLU A N 1
ATOM 897 C CA . GLU A 1 107 ? 15.788 -3.486 -16.613 1.00 88.50 107 GLU A CA 1
ATOM 898 C C . GLU A 1 107 ? 14.536 -4.216 -16.129 1.00 88.50 107 GLU A C 1
ATOM 900 O O . GLU A 1 107 ? 14.639 -5.102 -15.283 1.00 88.50 107 GLU A O 1
ATOM 905 N N . LEU A 1 108 ? 13.372 -3.916 -16.712 1.00 89.12 108 LEU A N 1
ATOM 906 C CA . LEU A 1 108 ? 12.104 -4.535 -16.320 1.00 89.12 108 LEU A CA 1
ATOM 907 C C . LEU A 1 108 ? 12.064 -6.034 -16.634 1.00 89.12 108 LEU A C 1
ATOM 909 O O . LEU A 1 108 ? 11.502 -6.810 -15.864 1.00 89.12 108 LEU A O 1
ATOM 913 N N . LYS A 1 109 ? 12.724 -6.484 -17.710 1.00 89.75 109 LYS A N 1
ATOM 914 C CA . LYS A 1 109 ? 12.872 -7.918 -18.019 1.00 89.75 109 LYS A CA 1
ATOM 915 C C . LYS A 1 109 ? 13.487 -8.725 -16.877 1.00 89.75 109 LYS A C 1
ATOM 917 O O . LYS A 1 109 ? 13.193 -9.911 -16.765 1.00 89.75 109 LYS A O 1
ATOM 922 N N . LYS A 1 110 ? 14.305 -8.107 -16.017 1.00 89.88 110 LYS A N 1
ATOM 923 C CA . LYS A 1 110 ? 14.924 -8.778 -14.861 1.00 89.88 110 LYS A CA 1
ATOM 924 C C . LYS A 1 110 ? 13.897 -9.216 -13.809 1.00 89.88 110 LYS A C 1
ATOM 926 O O . LYS A 1 110 ? 14.223 -10.028 -12.952 1.00 89.88 110 LYS A O 1
ATOM 931 N N . LEU A 1 111 ? 12.672 -8.689 -13.870 1.00 89.75 111 LEU A N 1
ATOM 932 C CA . LEU A 1 111 ? 11.563 -9.057 -12.988 1.00 89.75 111 LEU A CA 1
ATOM 933 C C . LEU A 1 111 ? 10.818 -10.316 -13.461 1.00 89.75 111 LEU A C 1
ATOM 935 O O . LEU A 1 111 ? 10.089 -10.925 -12.677 1.00 89.75 111 LEU A O 1
ATOM 939 N N . ILE A 1 112 ? 10.989 -10.717 -14.726 1.00 89.31 112 ILE A N 1
ATOM 940 C CA . ILE A 1 112 ? 10.289 -11.869 -15.302 1.00 89.31 112 ILE A CA 1
ATOM 941 C C . ILE A 1 112 ? 10.703 -13.145 -14.563 1.00 89.31 112 ILE A C 1
ATOM 943 O O . ILE A 1 112 ? 11.886 -13.421 -14.380 1.00 89.31 112 ILE A O 1
ATOM 947 N N . GLY A 1 113 ? 9.712 -13.941 -14.159 1.00 89.25 113 GLY A N 1
ATOM 948 C CA . GLY A 1 113 ? 9.932 -15.202 -13.450 1.00 89.25 113 GLY A CA 1
ATOM 949 C C . GLY A 1 113 ? 10.222 -15.050 -11.955 1.00 89.25 113 GLY A C 1
ATOM 950 O O . GLY A 1 113 ? 10.465 -16.055 -11.291 1.00 89.25 113 GLY A O 1
ATOM 951 N N . ASN A 1 114 ? 10.171 -13.834 -11.399 1.00 89.62 114 ASN A N 1
ATOM 952 C CA . ASN A 1 114 ? 10.272 -13.644 -9.957 1.00 89.62 114 ASN A CA 1
ATOM 953 C C . ASN A 1 114 ? 9.033 -14.245 -9.251 1.00 89.62 114 ASN A C 1
ATOM 955 O O . ASN A 1 114 ? 7.924 -13.749 -9.461 1.00 89.62 114 ASN A O 1
ATOM 959 N N . PRO A 1 115 ? 9.186 -15.263 -8.379 1.00 92.06 115 PRO A N 1
ATOM 960 C CA . PRO A 1 115 ? 8.054 -15.966 -7.768 1.00 92.06 115 PRO A CA 1
ATOM 961 C C . PRO A 1 115 ? 7.258 -15.114 -6.767 1.00 92.06 115 PRO A C 1
ATOM 963 O O . PRO A 1 115 ? 6.151 -15.503 -6.377 1.00 92.06 115 PRO A O 1
ATOM 966 N N . HIS A 1 116 ? 7.802 -13.973 -6.337 1.00 89.44 116 HIS A N 1
ATOM 967 C CA . HIS A 1 116 ? 7.124 -13.029 -5.449 1.00 89.44 116 HIS A CA 1
ATOM 968 C C . HIS A 1 116 ? 6.157 -12.103 -6.199 1.00 89.44 116 HIS A C 1
ATOM 970 O O . HIS A 1 116 ? 5.244 -11.564 -5.582 1.00 89.44 116 HIS A O 1
ATOM 976 N N . ILE A 1 117 ? 6.307 -11.954 -7.519 1.00 90.06 117 ILE A N 1
ATOM 977 C CA . ILE A 1 117 ? 5.400 -11.161 -8.354 1.00 90.06 117 ILE A CA 1
ATOM 978 C C . ILE A 1 117 ? 4.241 -12.060 -8.782 1.00 90.06 117 ILE A C 1
ATOM 980 O O . ILE A 1 117 ? 4.430 -13.020 -9.527 1.00 90.06 117 ILE A O 1
ATOM 984 N N . LYS A 1 118 ? 3.037 -11.772 -8.280 1.00 88.69 118 LYS A N 1
ATOM 985 C CA . LYS A 1 118 ? 1.825 -12.552 -8.593 1.00 88.69 118 LYS A CA 1
ATOM 986 C C . LYS A 1 118 ? 1.036 -11.991 -9.769 1.00 88.69 118 LYS A C 1
ATOM 988 O O . LYS A 1 118 ? 0.392 -12.748 -10.487 1.00 88.69 118 LYS A O 1
ATOM 993 N N . ALA A 1 119 ? 1.119 -10.684 -9.971 1.00 86.56 119 ALA A N 1
ATOM 994 C CA . ALA A 1 119 ? 0.506 -9.969 -11.074 1.00 86.56 119 ALA A CA 1
ATOM 995 C C . ALA A 1 119 ? 1.372 -8.755 -11.420 1.00 86.56 119 ALA A C 1
ATOM 997 O O . ALA A 1 119 ? 2.107 -8.248 -10.570 1.00 86.56 119 ALA A O 1
ATOM 998 N N . SER A 1 120 ? 1.286 -8.294 -12.664 1.00 87.50 120 SER A N 1
ATOM 999 C CA . SER A 1 120 ? 1.909 -7.045 -13.092 1.00 87.50 120 SER A CA 1
ATOM 1000 C C . SER A 1 120 ? 1.075 -6.374 -14.173 1.00 87.50 120 SER A C 1
ATOM 1002 O O . SER A 1 120 ? 0.599 -7.047 -15.088 1.00 87.50 120 SER A O 1
ATOM 1004 N N . SER A 1 121 ? 0.990 -5.054 -14.100 1.00 86.12 121 SER A N 1
ATOM 1005 C CA . SER A 1 121 ? 0.501 -4.172 -15.156 1.00 86.12 121 SER A CA 1
ATOM 1006 C C . SER A 1 121 ? 1.702 -3.445 -15.765 1.00 86.12 121 SER A C 1
ATOM 1008 O O . SER A 1 121 ? 2.694 -3.202 -15.074 1.00 86.12 121 SER A O 1
ATOM 1010 N N . ILE A 1 122 ? 1.667 -3.165 -17.069 1.00 86.75 122 ILE A N 1
ATOM 1011 C CA . ILE A 1 122 ? 2.761 -2.485 -17.777 1.00 86.75 122 ILE A CA 1
ATOM 1012 C C . ILE A 1 122 ? 2.190 -1.285 -18.526 1.00 86.75 122 ILE A C 1
ATOM 1014 O O . ILE A 1 122 ? 1.480 -1.444 -19.518 1.00 86.75 122 ILE A O 1
ATOM 1018 N N . GLY A 1 123 ? 2.564 -0.089 -18.076 1.00 84.12 123 GLY A N 1
ATOM 1019 C CA . GLY A 1 123 ? 2.401 1.153 -18.825 1.00 84.12 123 GLY A CA 1
ATOM 1020 C C . 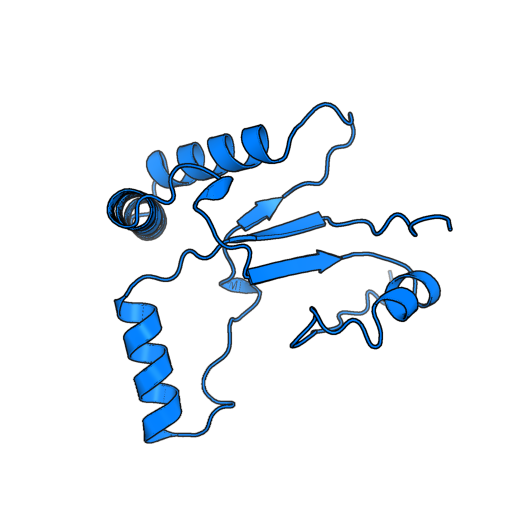GLY A 1 123 ? 3.633 1.443 -19.681 1.00 84.12 123 GLY A C 1
ATOM 1021 O O . GLY A 1 123 ? 4.763 1.173 -19.274 1.00 84.12 123 GLY A O 1
ATOM 1022 N N . ILE A 1 124 ? 3.427 1.999 -20.875 1.00 84.50 124 ILE A N 1
ATOM 1023 C CA . ILE A 1 124 ? 4.513 2.446 -21.755 1.00 84.50 124 ILE A CA 1
ATOM 1024 C C . ILE A 1 124 ? 4.334 3.939 -21.995 1.00 84.50 124 ILE A C 1
ATOM 1026 O O . ILE A 1 124 ? 3.328 4.36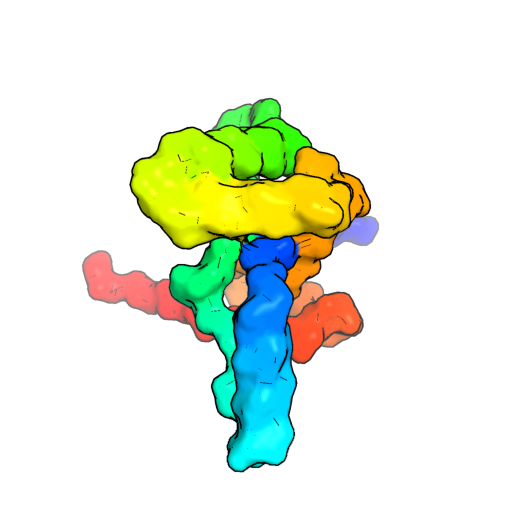4 -22.560 1.00 84.50 124 ILE A O 1
ATOM 1030 N N . VAL A 1 125 ? 5.335 4.729 -21.614 1.00 79.62 125 VAL A N 1
ATOM 1031 C CA . VAL A 1 125 ? 5.428 6.127 -22.038 1.00 79.62 125 VAL A CA 1
ATOM 1032 C C . VAL A 1 125 ? 6.043 6.132 -23.433 1.00 79.62 125 VAL A C 1
ATOM 1034 O O . VAL A 1 125 ? 7.243 5.918 -23.599 1.00 79.62 125 VAL A O 1
ATOM 1037 N N . ILE A 1 126 ? 5.204 6.309 -24.450 1.00 78.31 126 ILE A N 1
ATOM 1038 C CA . ILE A 1 126 ? 5.661 6.618 -25.803 1.00 78.31 126 ILE A CA 1
ATOM 1039 C C . ILE A 1 126 ? 5.750 8.134 -25.912 1.00 78.31 126 ILE A C 1
ATOM 1041 O O . ILE A 1 126 ? 4.739 8.807 -26.083 1.00 78.31 126 ILE A O 1
ATOM 1045 N N . ASP A 1 127 ? 6.945 8.692 -25.762 1.00 69.19 127 ASP A N 1
ATOM 1046 C CA . ASP A 1 127 ? 7.087 10.127 -25.961 1.00 69.19 127 ASP A CA 1
ATOM 1047 C C . ASP A 1 127 ? 6.759 10.471 -27.428 1.00 69.19 127 ASP A C 1
ATOM 1049 O O . ASP A 1 127 ? 7.361 9.944 -28.370 1.00 69.19 127 ASP A O 1
ATOM 1053 N N . LYS A 1 128 ? 5.733 11.302 -27.607 1.00 52.72 128 LYS A N 1
ATOM 1054 C CA . LYS A 1 128 ? 5.390 12.021 -28.838 1.00 52.72 128 LYS A CA 1
ATOM 1055 C C . LYS A 1 128 ? 4.894 13.403 -28.426 1.00 52.72 128 LYS A C 1
ATOM 1057 O O . LYS A 1 128 ? 3.700 13.677 -28.529 1.00 52.72 128 LYS A O 1
ATOM 1062 N N . PHE A 1 129 ? 5.813 14.253 -27.987 1.00 51.41 129 PHE A N 1
ATOM 1063 C CA . PHE A 1 129 ? 5.648 15.700 -28.077 1.00 51.41 129 PHE A CA 1
ATOM 1064 C C . PHE A 1 129 ? 6.935 16.327 -28.602 1.00 51.41 129 PHE A C 1
ATOM 1066 O O . PHE A 1 129 ? 8.008 16.060 -28.023 1.00 51.41 129 PHE A O 1
#

Secondary structure (DSSP, 8-state):
------EEEEEEE----HHHHHHHHHHHHHS-TTT----GGG--EEE---SSS---HHHHHHHHHHHHHT-SSHHHHHHHHHHHHTT-SSGGGS-EEEEEEE--HHHHGGGTT-TT-------------

Foldseek 3Di:
DDDLPWAWFWWFWPLDDVVNVVVLVVLCVVDNNVSDDDDPVNGDTFTPDDPPPPADPQNRLQVQLVCLCPPPDPSSVVSNVRCVVQVNSGVVSIDTPDTDTDDDPVSVVVCPPPPVDPDDDDDDDDDDD

pLDDT: mean 85.29, std 13.18, range [32.06, 97.81]

Radius of gyration: 16.97 Å; chains: 1; bounding box: 48×33×44 Å

Sequence (129 aa):
MDKAEINKTWYWIDTFLDEDIEKFKDEVDNYDFKACYINEENAVGISVWSDTGDVTLDDSYNKFLENLQNSKYYEHRKIYEELKEKNKLQLENTYMLGTTIIGTKEELKKLIGNPHIKASSIGIVIDKF